Protein AF-A0A960M0Q0-F1 (afdb_monomer_lite)

Secondary structure (DSSP, 8-state):
--HHHHHHHHHHHHTT---HHHHHHHHHHHTT-HHHHHHHHHHHHHHHHHHS------HHHHHHHHHHHHHHHS--TT-S--------HHHHHHHHHHHHHHHHHHHHHHHHHHHHTTT-------PPPEEEEE-SSTTEEEEEEEETTTTEEEEEEEE--------------

Structure (mmCIF, N/CA/C/O backbone):
data_AF-A0A960M0Q0-F1
#
_entry.id   AF-A0A960M0Q0-F1
#
loop_
_atom_site.group_PDB
_atom_site.id
_atom_site.type_symbol
_atom_site.label_atom_id
_atom_site.label_alt_id
_atom_site.label_comp_id
_atom_site.label_asym_id
_atom_site.label_entity_id
_atom_site.label_seq_id
_atom_site.pdbx_PDB_ins_code
_atom_site.Cartn_x
_atom_site.Cartn_y
_atom_site.Cartn_z
_atom_site.occupancy
_atom_site.B_iso_or_equiv
_atom_site.auth_seq_id
_atom_site.auth_comp_id
_atom_site.auth_asym_id
_atom_site.auth_atom_id
_atom_site.pdbx_PDB_model_num
ATOM 1 N N . MET A 1 1 ? -29.676 10.675 14.468 1.00 59.72 1 MET A N 1
ATOM 2 C CA . MET A 1 1 ? -28.207 10.673 14.649 1.00 59.72 1 MET A CA 1
ATOM 3 C C . MET A 1 1 ? -27.583 10.410 13.285 1.00 59.72 1 MET A C 1
ATOM 5 O O . MET A 1 1 ? -28.145 9.612 12.551 1.00 59.72 1 MET A O 1
ATOM 9 N N . ASN A 1 2 ? -26.533 11.131 12.883 1.00 83.12 2 ASN A N 1
ATOM 10 C CA . ASN A 1 2 ? -25.909 10.936 11.565 1.00 83.12 2 ASN A CA 1
ATOM 11 C C . ASN A 1 2 ? -25.166 9.588 11.543 1.00 83.12 2 ASN A C 1
ATOM 13 O O . ASN A 1 2 ? -24.441 9.306 12.496 1.00 83.12 2 ASN A O 1
ATOM 17 N N . THR A 1 3 ? -25.318 8.793 10.479 1.00 82.50 3 THR A N 1
ATOM 18 C CA . THR A 1 3 ? -24.665 7.482 10.303 1.00 82.50 3 THR A CA 1
ATOM 19 C C . THR A 1 3 ? -23.162 7.555 10.572 1.00 82.50 3 THR A C 1
ATOM 21 O O . THR A 1 3 ? -22.649 6.786 11.371 1.00 82.50 3 THR A O 1
ATOM 24 N N . LYS A 1 4 ? -22.482 8.599 10.078 1.00 86.38 4 LYS A N 1
ATOM 25 C CA . LYS A 1 4 ? -21.036 8.791 10.299 1.00 86.38 4 LYS A CA 1
ATOM 26 C C . LYS A 1 4 ? -20.650 8.950 11.772 1.00 86.38 4 LYS A C 1
ATOM 28 O O . LYS A 1 4 ? -19.560 8.562 12.182 1.00 86.38 4 LYS A O 1
ATOM 33 N N . ALA A 1 5 ? -21.517 9.579 12.568 1.00 89.81 5 ALA A N 1
ATOM 34 C CA . ALA A 1 5 ? -21.274 9.744 13.998 1.00 89.81 5 ALA A CA 1
ATOM 35 C C . ALA A 1 5 ? -21.448 8.414 14.741 1.00 89.81 5 ALA A C 1
ATOM 37 O O . ALA A 1 5 ? -20.728 8.164 15.704 1.00 89.81 5 ALA A O 1
ATOM 38 N N . MET A 1 6 ? -22.371 7.566 14.276 1.00 90.25 6 MET A N 1
ATOM 39 C CA . MET A 1 6 ? -22.560 6.226 14.822 1.00 90.25 6 MET A CA 1
ATOM 40 C C . MET A 1 6 ? -21.403 5.301 14.444 1.00 90.25 6 MET A C 1
ATOM 42 O O . MET A 1 6 ? -20.869 4.645 15.329 1.00 90.25 6 MET A O 1
ATOM 46 N N . ASP A 1 7 ? -20.932 5.335 13.193 1.00 89.81 7 ASP A N 1
ATOM 47 C CA . ASP A 1 7 ? -19.778 4.541 12.739 1.00 89.81 7 ASP A CA 1
ATOM 48 C C . ASP A 1 7 ? -18.535 4.811 13.598 1.00 89.81 7 ASP A C 1
ATOM 50 O O . ASP A 1 7 ? -17.826 3.892 14.006 1.00 89.81 7 ASP A O 1
ATOM 54 N N . LYS A 1 8 ? -18.302 6.085 13.943 1.00 91.50 8 LYS A N 1
ATOM 55 C CA . LYS A 1 8 ? -17.197 6.482 14.825 1.00 91.50 8 LYS A CA 1
ATOM 56 C C . LYS A 1 8 ? -17.345 5.912 16.238 1.00 91.50 8 LYS A C 1
ATOM 58 O O . LYS A 1 8 ? -16.352 5.490 16.826 1.00 91.50 8 LYS A O 1
ATOM 63 N N . LEU A 1 9 ? -18.559 5.910 16.789 1.00 92.69 9 LEU A N 1
ATOM 64 C CA . LEU A 1 9 ? -18.815 5.295 18.093 1.00 92.69 9 LEU A CA 1
ATOM 65 C C . LEU A 1 9 ? -18.657 3.775 18.025 1.00 92.69 9 LEU A C 1
ATOM 67 O O . LEU A 1 9 ? -18.075 3.199 18.935 1.00 92.69 9 LEU A O 1
ATOM 71 N N . LEU A 1 10 ? -19.106 3.139 16.943 1.00 92.19 10 LEU A N 1
ATOM 72 C CA . LEU A 1 10 ? -18.949 1.703 16.731 1.00 92.19 10 LEU A CA 1
ATOM 73 C C . LEU A 1 10 ? -17.468 1.300 16.682 1.00 92.19 10 LEU A C 1
ATOM 75 O O . LEU A 1 10 ? -17.069 0.355 17.358 1.00 92.19 10 LEU A O 1
ATOM 79 N N . SER A 1 11 ? -16.647 2.058 15.945 1.00 91.50 11 SER A N 1
ATOM 80 C CA . SER A 1 11 ? -15.191 1.868 15.901 1.00 91.50 11 SER A CA 1
ATOM 81 C C . SER A 1 11 ? -14.577 2.010 17.293 1.00 91.50 11 SER A C 1
ATOM 83 O O . SER A 1 11 ? -13.940 1.083 17.779 1.00 91.50 11 SER A O 1
ATOM 85 N N . GLY A 1 12 ? -14.861 3.114 17.996 1.00 92.25 12 GLY A N 1
ATOM 86 C CA . GLY A 1 12 ? -14.348 3.317 19.355 1.00 92.25 12 GLY A CA 1
ATOM 87 C C . GLY A 1 12 ? -14.829 2.254 20.352 1.00 92.25 12 GLY A C 1
ATOM 88 O O . GLY A 1 12 ? -14.154 1.987 21.347 1.00 92.25 12 GLY A O 1
ATOM 89 N N . ALA A 1 13 ? -15.991 1.634 20.114 1.00 92.81 13 ALA A N 1
ATOM 90 C CA . ALA A 1 13 ? -16.483 0.525 20.928 1.00 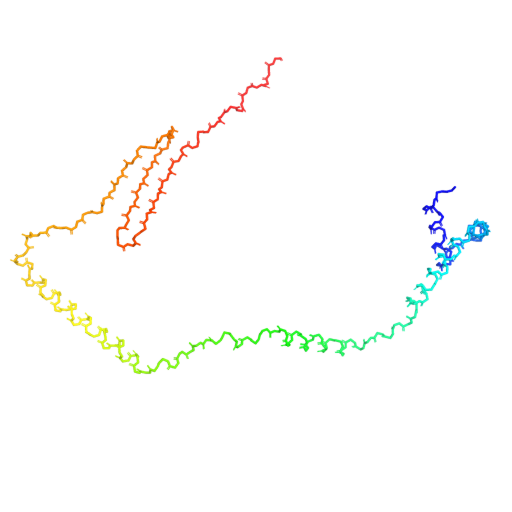92.81 13 ALA A CA 1
ATOM 91 C C . ALA A 1 13 ? -15.629 -0.735 20.730 1.00 92.81 13 ALA A C 1
ATOM 93 O O . ALA A 1 13 ? -15.289 -1.386 21.717 1.00 92.81 13 ALA A O 1
ATOM 94 N N . LEU A 1 14 ? -15.266 -1.047 19.480 1.00 91.69 14 LEU A N 1
ATOM 95 C CA . LEU A 1 14 ? -14.405 -2.180 19.114 1.00 91.69 14 LEU A CA 1
ATOM 96 C C . LEU A 1 14 ? -12.961 -2.008 19.604 1.00 91.69 14 LEU A C 1
ATOM 98 O O . LEU A 1 14 ? -12.319 -2.989 19.987 1.00 91.69 14 LEU A O 1
ATOM 102 N N . ASP A 1 15 ? -12.481 -0.767 19.641 1.00 90.81 15 ASP A N 1
ATOM 103 C CA . ASP A 1 15 ? -11.157 -0.420 20.167 1.00 90.81 15 ASP A CA 1
ATOM 104 C C . ASP A 1 15 ? -11.130 -0.358 21.707 1.00 90.81 15 ASP A C 1
ATOM 106 O O . ASP A 1 15 ? -10.067 -0.301 22.321 1.00 90.81 15 ASP A O 1
ATOM 110 N N . GLY A 1 16 ? -12.298 -0.408 22.360 1.00 92.81 16 GLY A N 1
ATOM 111 C CA . GLY A 1 16 ? -12.422 -0.340 23.818 1.00 92.81 16 GLY A CA 1
ATOM 112 C C . GLY A 1 16 ? -12.270 1.070 24.404 1.00 92.81 16 GLY A C 1
ATOM 113 O O . GLY A 1 16 ? -12.249 1.218 25.625 1.00 92.81 16 GLY A O 1
ATOM 114 N N . GLU A 1 17 ? -12.224 2.104 23.562 1.00 95.12 17 GLU A N 1
ATOM 115 C CA . GLU A 1 17 ? -11.988 3.504 23.944 1.00 95.12 17 GLU A CA 1
ATOM 116 C C . GLU A 1 17 ? -13.239 4.215 24.488 1.00 95.12 17 GLU A C 1
ATOM 118 O O . GLU A 1 17 ? -13.150 5.301 25.069 1.00 95.12 17 GLU A O 1
ATOM 123 N N . LEU A 1 18 ? -14.429 3.629 24.316 1.00 94.06 18 LEU A N 1
ATOM 124 C CA . LEU A 1 18 ? -15.663 4.246 24.801 1.00 94.06 18 LEU A CA 1
ATOM 125 C C . LEU A 1 18 ? -15.794 4.203 26.325 1.00 94.06 18 LEU A C 1
ATOM 127 O O . LEU A 1 18 ? -15.686 3.153 26.964 1.00 94.06 18 LEU A O 1
ATOM 131 N N . THR A 1 19 ? -16.181 5.347 26.890 1.00 94.44 19 THR A N 1
ATOM 132 C CA . THR A 1 19 ? -16.668 5.449 28.269 1.00 94.44 19 THR A CA 1
ATOM 133 C C . THR A 1 19 ? -18.049 4.776 28.421 1.00 94.44 19 THR A C 1
ATOM 135 O O . THR A 1 19 ? -18.740 4.539 27.423 1.00 94.44 19 THR A O 1
ATOM 138 N N . PRO A 1 20 ? -18.501 4.461 29.654 1.00 93.94 20 PRO A N 1
ATOM 139 C CA . PRO A 1 20 ? -19.733 3.690 29.869 1.00 93.94 20 PRO A CA 1
ATOM 140 C C . PRO A 1 20 ? -21.007 4.308 29.266 1.00 93.94 20 PRO A C 1
ATOM 142 O O . PRO A 1 20 ? -21.874 3.582 28.791 1.00 93.94 20 PRO A O 1
ATOM 145 N N . GLY A 1 21 ? -21.119 5.642 29.245 1.00 95.31 21 GLY A N 1
ATOM 146 C CA . GLY A 1 21 ? -22.294 6.342 28.706 1.00 95.31 21 GLY A CA 1
ATOM 147 C C . GLY A 1 21 ? -22.480 6.145 27.193 1.00 95.31 21 GLY A C 1
ATOM 148 O O . GLY A 1 21 ? -23.518 5.637 26.773 1.00 95.31 21 GLY A O 1
ATOM 149 N N . PRO A 1 22 ? -21.485 6.502 26.360 1.00 93.44 22 PRO A N 1
ATOM 150 C CA . PRO A 1 22 ? -21.492 6.222 24.926 1.00 93.44 22 PRO A CA 1
ATOM 151 C C . PRO A 1 22 ? -21.643 4.737 24.586 1.00 93.44 22 PRO A C 1
ATOM 153 O O . PRO A 1 22 ? -22.340 4.412 23.630 1.00 93.44 22 PRO A O 1
ATOM 156 N N . ARG A 1 23 ? -21.050 3.829 25.375 1.00 94.31 23 ARG A N 1
ATOM 157 C CA . ARG A 1 23 ? -21.205 2.381 25.162 1.00 94.31 23 ARG A CA 1
ATOM 158 C C . ARG A 1 23 ? -22.669 1.940 25.262 1.00 94.31 23 ARG A C 1
ATOM 160 O O . ARG A 1 23 ? -23.154 1.273 24.355 1.00 94.31 23 ARG A O 1
ATOM 167 N N . ALA A 1 24 ? -23.393 2.398 26.285 1.00 95.12 24 ALA A N 1
ATOM 168 C CA . ALA A 1 24 ? -24.821 2.106 26.426 1.00 95.12 24 ALA A CA 1
ATOM 169 C C . ALA A 1 24 ? -25.658 2.650 25.249 1.00 95.12 24 ALA A C 1
ATOM 171 O O . ALA A 1 24 ? -26.623 2.015 24.829 1.00 95.12 24 ALA A O 1
ATOM 172 N N . GLN A 1 25 ? -25.277 3.801 24.677 1.00 93.19 25 GLN A N 1
ATOM 173 C CA . GLN A 1 25 ? -25.941 4.343 23.483 1.00 93.19 25 GLN A CA 1
ATOM 174 C C . GLN A 1 25 ? -25.722 3.457 22.251 1.00 93.19 25 GLN A C 1
ATOM 176 O O . GLN A 1 25 ? -26.664 3.245 21.488 1.00 93.19 25 GLN A O 1
ATOM 181 N N . VAL A 1 26 ? -24.509 2.924 22.064 1.00 94.31 26 VAL A N 1
ATOM 182 C CA . VAL A 1 26 ? -24.209 1.985 20.971 1.00 94.31 26 VAL A CA 1
ATOM 183 C C . VAL A 1 26 ? -24.993 0.685 21.147 1.00 94.31 26 VAL A C 1
ATOM 185 O O . VAL A 1 26 ? -25.640 0.243 20.204 1.00 94.31 26 VAL A O 1
ATOM 188 N N . GLU A 1 27 ? -25.016 0.110 22.351 1.00 94.31 27 GLU A N 1
ATOM 189 C CA . GLU A 1 27 ? -25.771 -1.118 22.649 1.00 94.31 27 GLU A CA 1
ATOM 190 C C . GLU A 1 27 ? -27.277 -0.945 22.400 1.00 94.31 27 GLU A C 1
ATOM 192 O O . GLU A 1 27 ? -27.909 -1.778 21.748 1.00 94.31 27 GLU A O 1
ATOM 197 N N . GLN A 1 28 ? -27.853 0.174 22.851 1.00 95.00 28 GLN A N 1
ATOM 198 C CA . GLN A 1 28 ? -29.262 0.482 22.608 1.00 95.00 28 GLN A CA 1
ATOM 199 C C . GLN A 1 28 ? -29.558 0.691 21.117 1.00 95.00 28 GLN A C 1
ATOM 201 O O . GLN A 1 28 ? -30.633 0.324 20.633 1.00 95.00 28 GLN A O 1
ATOM 206 N N . TRP A 1 29 ? -28.630 1.293 20.375 1.00 94.12 29 TRP A N 1
ATOM 207 C CA . TRP A 1 29 ? -28.788 1.477 18.939 1.00 94.12 29 TRP A CA 1
ATOM 208 C C . TRP A 1 29 ? -28.716 0.142 18.185 1.00 94.12 29 TRP A C 1
ATOM 210 O O . TRP A 1 29 ? -29.604 -0.129 17.374 1.00 94.12 29 TRP A O 1
ATOM 220 N N . LEU A 1 30 ? -27.748 -0.719 18.517 1.00 94.62 30 LEU A N 1
ATOM 221 C CA . LEU A 1 30 ? -27.586 -2.061 17.944 1.00 94.62 30 LEU A CA 1
ATOM 222 C C . LEU A 1 30 ? -28.812 -2.952 18.174 1.00 94.62 30 LEU A C 1
ATOM 224 O O . LEU A 1 30 ? -29.215 -3.679 17.271 1.00 94.62 30 LEU A O 1
ATOM 228 N N . ALA A 1 31 ? -29.470 -2.836 19.333 1.00 95.88 31 ALA A N 1
ATOM 229 C CA . ALA A 1 31 ? -30.709 -3.566 19.617 1.00 95.88 31 ALA A CA 1
ATOM 230 C C . ALA A 1 31 ? -31.840 -3.275 18.609 1.00 95.88 31 ALA A C 1
ATOM 232 O O . ALA A 1 31 ? -32.739 -4.095 18.437 1.00 95.88 31 ALA A O 1
ATOM 233 N N . ASN A 1 32 ? -31.794 -2.120 17.936 1.00 95.31 32 ASN A N 1
ATOM 234 C CA . ASN A 1 32 ? -32.783 -1.703 16.943 1.00 95.31 32 ASN A CA 1
ATOM 235 C C . ASN A 1 32 ? -32.285 -1.828 15.486 1.00 95.31 32 ASN A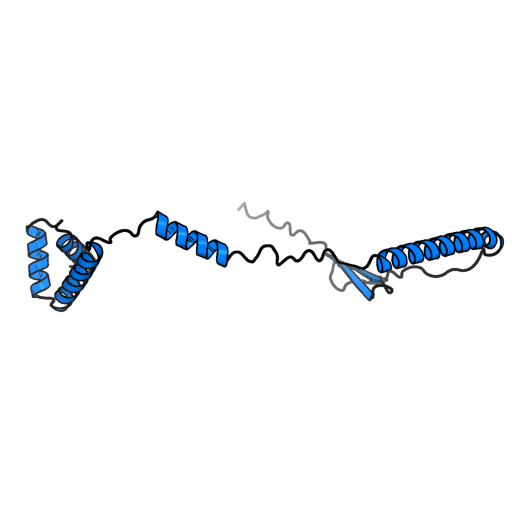 C 1
ATOM 237 O O . ASN A 1 32 ? -33.064 -1.566 14.572 1.00 95.31 32 ASN A O 1
ATOM 241 N N . HIS A 1 33 ? -31.018 -2.205 15.264 1.00 93.94 33 HIS A N 1
ATOM 242 C CA . HIS A 1 33 ? -30.363 -2.238 13.945 1.00 93.94 33 HIS A CA 1
ATOM 243 C C . HIS A 1 33 ? -29.584 -3.558 13.762 1.00 93.94 33 HIS A C 1
ATOM 245 O O . HIS A 1 33 ? -28.367 -3.601 13.956 1.00 93.94 33 HIS A O 1
ATOM 251 N N . PRO A 1 34 ? -30.271 -4.669 13.429 1.00 92.38 34 PRO A N 1
ATOM 252 C CA . PRO A 1 34 ? -29.645 -5.993 13.326 1.00 92.38 34 PRO A CA 1
ATOM 253 C C . PRO A 1 34 ? -28.632 -6.104 12.175 1.00 92.38 34 PRO A C 1
ATOM 255 O O . PRO A 1 34 ? -27.696 -6.898 12.240 1.00 92.38 34 PRO A O 1
ATOM 258 N N . ASP A 1 35 ? -28.788 -5.294 11.131 1.00 90.56 35 ASP A N 1
ATOM 259 C CA . ASP A 1 35 ? -27.821 -5.131 10.044 1.00 90.56 35 ASP A CA 1
ATOM 260 C C . ASP A 1 35 ? -26.476 -4.589 10.548 1.00 90.56 35 ASP A C 1
ATOM 262 O O . ASP A 1 35 ? -25.412 -5.067 10.147 1.00 90.56 35 ASP A O 1
ATOM 266 N N . ALA A 1 36 ? -26.516 -3.652 11.493 1.00 90.62 36 ALA A N 1
ATOM 267 C CA . ALA A 1 36 ? -25.318 -3.094 12.098 1.00 90.62 36 ALA A CA 1
ATOM 268 C C . ALA A 1 36 ? -24.610 -4.068 13.053 1.00 90.62 36 ALA A C 1
ATOM 270 O O . ALA A 1 36 ? -23.386 -4.021 13.174 1.00 90.62 36 ALA A O 1
ATOM 271 N N . VAL A 1 37 ? -25.345 -4.994 13.680 1.00 93.44 37 VAL A N 1
ATOM 272 C CA . VAL A 1 37 ? -24.748 -6.088 14.471 1.00 93.44 37 VAL A CA 1
ATOM 273 C C . VAL A 1 37 ? -23.885 -6.977 13.575 1.00 93.44 37 VAL A C 1
ATOM 275 O O . VAL A 1 37 ? -22.727 -7.244 13.894 1.00 93.44 37 VAL A O 1
ATOM 278 N N . ALA A 1 38 ? -24.400 -7.367 12.405 1.00 92.06 38 ALA A N 1
ATOM 279 C CA . ALA A 1 38 ? -23.635 -8.167 11.449 1.00 92.06 38 ALA A CA 1
ATOM 280 C C . ALA A 1 38 ? -22.370 -7.433 10.964 1.00 92.06 38 ALA A C 1
ATOM 282 O O . ALA A 1 38 ? -21.312 -8.047 10.808 1.00 92.06 38 ALA A O 1
ATOM 283 N N . GLN A 1 39 ? -22.456 -6.116 10.760 1.00 90.19 39 GLN A N 1
ATOM 284 C CA . GLN A 1 39 ? -21.301 -5.288 10.413 1.00 90.19 39 GLN A CA 1
ATOM 285 C C . GLN A 1 39 ? -20.268 -5.233 11.549 1.00 90.19 39 GLN A C 1
ATOM 287 O O . GLN A 1 39 ? -19.073 -5.403 11.297 1.00 90.19 39 GLN A O 1
ATOM 292 N N . GLN A 1 40 ? -20.712 -5.068 12.798 1.00 92.81 40 GLN A N 1
ATOM 293 C CA . GLN A 1 40 ? -19.838 -5.087 13.971 1.00 92.81 40 GLN A CA 1
ATOM 294 C C . GLN A 1 40 ? -19.082 -6.417 14.089 1.00 92.81 40 GLN A C 1
ATOM 296 O O . GLN A 1 40 ? -17.874 -6.419 14.319 1.00 92.81 40 GLN A O 1
ATOM 301 N N . GLU A 1 41 ? -19.760 -7.548 13.886 1.00 93.50 41 GLU A N 1
ATOM 302 C CA . GLU A 1 41 ? -19.138 -8.878 13.905 1.00 93.50 41 GLU A CA 1
ATOM 303 C C . GLU A 1 41 ? -18.118 -9.077 12.776 1.00 93.50 41 GLU A C 1
ATOM 305 O O . GLU A 1 41 ? -17.123 -9.787 12.944 1.00 93.50 41 GLU A O 1
ATOM 310 N N . GLN A 1 42 ? -18.354 -8.491 11.599 1.00 94.19 42 GLN A N 1
ATOM 311 C CA . GLN A 1 42 ? -17.379 -8.512 10.505 1.00 94.19 42 GLN A CA 1
ATOM 312 C C . GLN A 1 42 ? -16.133 -7.702 10.865 1.00 94.19 42 GLN A C 1
ATOM 314 O O . GLN A 1 42 ? -15.018 -8.180 10.666 1.00 94.19 42 GLN A O 1
ATOM 319 N N . TRP A 1 43 ? -16.305 -6.507 11.428 1.00 93.00 43 TRP A N 1
ATOM 320 C CA . TRP A 1 43 ? -15.182 -5.668 11.850 1.00 93.00 43 TRP A CA 1
ATOM 321 C C . TRP A 1 43 ? -14.402 -6.280 13.008 1.00 93.00 43 TRP A C 1
ATOM 323 O O . TRP A 1 43 ? -13.175 -6.258 12.977 1.00 93.00 43 TRP A O 1
ATOM 333 N N . ALA A 1 44 ? -15.088 -6.894 13.974 1.00 92.88 44 ALA A N 1
ATOM 334 C CA . ALA A 1 44 ? -14.447 -7.648 15.045 1.00 92.88 44 ALA A CA 1
ATOM 335 C C . ALA A 1 44 ? -13.575 -8.780 14.479 1.00 92.88 44 ALA A C 1
ATOM 337 O O . ALA A 1 44 ? -12.400 -8.865 14.819 1.00 92.88 44 ALA A O 1
ATOM 338 N N . ARG A 1 45 ? -14.097 -9.566 13.522 1.00 94.31 45 ARG A N 1
ATOM 339 C CA . ARG A 1 45 ? -13.323 -10.619 12.839 1.00 94.31 45 ARG A CA 1
ATOM 340 C C . ARG A 1 45 ? -12.096 -10.084 12.108 1.00 94.31 45 ARG A C 1
ATOM 342 O O . ARG A 1 45 ? -11.036 -10.695 12.183 1.00 94.31 45 ARG A O 1
ATOM 349 N N . VAL A 1 46 ? -12.218 -8.961 11.400 1.00 92.94 46 VAL A N 1
ATOM 350 C CA . VAL A 1 46 ? -11.064 -8.322 10.746 1.00 92.94 46 VAL A CA 1
ATOM 351 C C . VAL A 1 46 ? -10.047 -7.854 11.786 1.00 92.94 46 VAL A C 1
ATOM 353 O O . VAL A 1 46 ? -8.853 -8.070 11.604 1.00 92.94 46 VAL A O 1
ATOM 356 N N . GLY A 1 47 ? -10.505 -7.261 12.889 1.00 89.62 47 GLY A N 1
ATOM 357 C CA . GLY A 1 47 ? -9.644 -6.861 14.000 1.00 89.62 47 GLY A CA 1
ATOM 358 C C . GLY A 1 47 ? -8.887 -8.042 14.605 1.00 89.62 47 GLY A C 1
ATOM 359 O O . GLY A 1 47 ? -7.688 -7.932 14.845 1.00 89.62 47 GLY A O 1
ATOM 360 N N . ASP A 1 48 ? -9.551 -9.181 14.783 1.00 90.12 48 ASP A N 1
ATOM 361 C CA . ASP A 1 48 ? -8.921 -10.403 15.286 1.00 90.12 48 ASP A CA 1
ATOM 362 C C . ASP A 1 48 ? -7.874 -10.944 14.304 1.00 90.12 48 ASP A C 1
ATOM 364 O O . ASP A 1 48 ? -6.759 -11.244 14.720 1.00 90.12 48 ASP A O 1
ATOM 368 N N . LEU A 1 49 ? -8.170 -10.957 12.999 1.00 89.69 49 LEU A N 1
ATOM 369 C CA . LEU A 1 49 ? -7.200 -11.338 11.961 1.00 89.69 49 LEU A CA 1
ATOM 370 C C . LEU A 1 49 ? -5.973 -10.415 11.919 1.00 89.69 49 LEU A C 1
ATOM 372 O O . LEU A 1 49 ? -4.880 -10.866 11.594 1.00 89.69 49 LEU A O 1
ATOM 376 N N . LEU A 1 50 ? -6.143 -9.125 12.220 1.00 87.25 50 LEU A N 1
ATOM 377 C CA . LEU A 1 50 ? -5.039 -8.160 12.270 1.00 87.25 50 LEU A CA 1
ATOM 378 C C . LEU A 1 50 ? -4.231 -8.245 13.571 1.00 87.25 50 LEU A C 1
ATOM 380 O O . LEU A 1 50 ? -3.060 -7.868 13.585 1.00 87.25 50 LEU A O 1
ATOM 384 N N . ARG A 1 51 ? -4.854 -8.697 14.665 1.00 85.75 51 ARG A N 1
ATOM 385 C CA . ARG A 1 51 ? -4.196 -8.931 15.961 1.00 85.75 51 ARG A CA 1
ATOM 386 C C . ARG A 1 51 ? -3.540 -10.302 16.046 1.00 85.75 51 ARG A C 1
ATOM 388 O O . ARG A 1 51 ? -2.681 -10.482 16.909 1.00 85.75 51 ARG A O 1
ATOM 395 N N . GLU A 1 52 ? -3.942 -11.246 15.192 1.00 87.50 52 GLU A N 1
ATOM 396 C CA . GLU A 1 52 ? -3.249 -12.516 15.001 1.00 87.50 52 GLU A CA 1
ATOM 397 C C . GLU A 1 52 ? -1.755 -12.200 14.845 1.00 87.50 52 GLU A C 1
ATOM 399 O O . GLU A 1 52 ? -1.389 -11.411 13.966 1.00 87.50 52 GLU A O 1
ATOM 404 N N . PRO A 1 53 ? -0.885 -12.731 15.721 1.00 78.94 53 PRO A N 1
ATOM 405 C CA . PRO A 1 53 ? 0.533 -12.454 15.640 1.00 78.94 53 PRO A CA 1
ATOM 406 C C . PRO A 1 53 ? 1.037 -13.014 14.315 1.00 78.94 53 PRO A C 1
ATOM 408 O O . PRO A 1 53 ? 1.287 -14.211 14.170 1.00 78.94 53 PRO A O 1
ATOM 411 N N . LEU A 1 54 ? 1.179 -12.127 13.332 1.00 77.50 54 LEU A N 1
ATOM 412 C CA . LEU A 1 54 ? 1.920 -12.413 12.123 1.00 77.50 54 LEU A CA 1
ATOM 413 C C . LEU A 1 54 ? 3.326 -12.744 12.600 1.00 77.50 54 LEU A C 1
ATOM 415 O O . LEU A 1 54 ? 4.033 -11.855 13.067 1.00 77.50 54 LEU A O 1
ATOM 419 N N . ASN A 1 55 ? 3.713 -14.020 12.547 1.00 80.06 55 ASN A N 1
ATOM 420 C CA . ASN A 1 55 ? 5.112 -14.388 12.694 1.00 80.06 55 ASN A CA 1
ATOM 421 C C . ASN A 1 55 ? 5.832 -13.692 11.545 1.00 80.06 55 ASN A C 1
ATOM 423 O O . ASN A 1 55 ? 5.625 -14.103 10.396 1.00 80.06 55 ASN A O 1
ATOM 427 N N . PRO A 1 56 ? 6.601 -12.618 11.813 1.00 78.31 56 PRO A N 1
ATOM 428 C CA . PRO A 1 56 ? 7.279 -11.942 10.736 1.00 78.31 56 PRO A CA 1
ATOM 429 C C . PRO A 1 56 ? 8.217 -12.978 10.109 1.00 78.31 56 PRO A C 1
ATOM 431 O O . PRO A 1 56 ? 8.953 -13.654 10.840 1.00 78.31 56 PRO A O 1
ATOM 434 N N . PRO A 1 57 ? 8.155 -13.179 8.785 1.00 80.81 57 PRO A N 1
ATOM 435 C CA . PRO A 1 57 ? 9.112 -14.038 8.113 1.00 80.81 57 PRO A CA 1
ATOM 436 C C . PRO A 1 57 ? 10.522 -13.521 8.410 1.00 80.81 57 PRO A C 1
ATOM 438 O O . PRO A 1 57 ? 10.724 -12.322 8.613 1.00 80.81 57 PRO A O 1
ATOM 441 N N . ASP A 1 58 ? 11.493 -14.433 8.486 1.00 90.12 58 ASP A N 1
ATOM 442 C CA . ASP A 1 58 ? 12.883 -14.054 8.731 1.00 90.12 58 ASP A CA 1
ATOM 443 C C . ASP A 1 58 ? 13.309 -13.025 7.666 1.00 90.12 58 ASP A C 1
ATOM 445 O O . ASP A 1 58 ? 13.329 -13.361 6.473 1.00 90.12 58 ASP A O 1
ATOM 449 N N . PRO A 1 59 ? 13.629 -11.777 8.064 1.00 90.00 59 PRO A N 1
ATOM 450 C CA . PRO A 1 59 ? 13.914 -10.706 7.119 1.00 90.00 59 PRO A CA 1
ATOM 451 C C . PRO A 1 59 ? 15.106 -11.044 6.221 1.00 90.00 59 PRO A C 1
ATOM 453 O O . PRO A 1 59 ? 15.151 -10.601 5.072 1.00 90.00 59 PRO A O 1
ATOM 456 N N . GLU A 1 60 ? 16.050 -11.862 6.696 1.00 92.50 60 GLU A N 1
ATOM 457 C CA . GLU A 1 60 ? 17.188 -12.297 5.889 1.00 92.50 60 GLU A CA 1
ATOM 458 C C . GLU A 1 60 ? 16.755 -13.295 4.802 1.00 92.50 60 GLU A C 1
ATOM 460 O O . GLU A 1 60 ? 17.215 -13.204 3.661 1.00 92.50 60 GLU A O 1
ATOM 465 N N . LEU A 1 61 ? 15.819 -14.206 5.100 1.00 92.00 61 LEU A N 1
ATOM 466 C CA . LEU A 1 61 ? 15.271 -15.134 4.103 1.00 92.00 61 LEU A CA 1
ATOM 467 C C . LEU A 1 61 ? 14.464 -14.398 3.028 1.00 92.00 61 LEU A C 1
ATOM 469 O O . LEU A 1 61 ? 14.636 -14.679 1.836 1.00 92.00 61 LEU A O 1
ATOM 473 N N . GLU A 1 62 ? 13.627 -13.436 3.424 1.00 93.31 62 GLU A N 1
ATOM 474 C CA . GLU A 1 62 ? 12.871 -12.616 2.470 1.00 93.31 62 GLU A CA 1
ATOM 475 C C . GLU A 1 62 ? 13.796 -11.780 1.589 1.00 93.31 62 GLU A C 1
ATOM 477 O O . GLU A 1 62 ? 13.652 -11.747 0.362 1.00 93.31 62 GLU A O 1
ATOM 482 N N . TRP A 1 63 ? 14.808 -11.157 2.191 1.00 92.94 63 TRP A N 1
ATOM 483 C CA . TRP A 1 63 ? 15.774 -10.357 1.455 1.00 92.94 63 TRP A CA 1
ATOM 484 C C . TRP A 1 63 ? 16.585 -11.192 0.462 1.00 92.94 63 TRP A C 1
ATOM 486 O O . TRP A 1 63 ? 16.833 -10.765 -0.672 1.00 92.94 63 TRP A O 1
ATOM 496 N N . GLN A 1 64 ? 16.951 -12.419 0.831 1.00 95.00 64 GLN A N 1
ATOM 497 C CA . GLN A 1 64 ? 17.581 -13.354 -0.096 1.00 95.00 64 GLN A CA 1
ATOM 498 C C . GLN A 1 64 ? 16.656 -13.749 -1.247 1.00 95.00 64 GLN A C 1
ATOM 500 O O . GLN A 1 64 ? 17.130 -13.845 -2.383 1.00 95.00 64 GLN A O 1
ATOM 505 N N . ALA A 1 65 ? 15.363 -13.960 -0.993 1.00 94.06 65 ALA A N 1
ATOM 506 C CA . ALA A 1 65 ? 14.389 -14.242 -2.044 1.00 94.06 65 ALA A CA 1
ATOM 507 C C . ALA A 1 65 ? 14.273 -13.062 -3.021 1.00 94.06 65 ALA A C 1
ATOM 509 O O . ALA A 1 65 ? 14.385 -13.259 -4.232 1.00 94.06 65 ALA A O 1
ATOM 510 N N . ILE A 1 66 ? 14.178 -11.832 -2.506 1.00 92.44 66 ILE A N 1
ATOM 511 C CA . ILE A 1 66 ? 14.167 -10.606 -3.316 1.00 92.44 66 ILE A CA 1
ATOM 512 C C . ILE A 1 66 ? 15.447 -10.499 -4.154 1.00 92.44 66 ILE A C 1
ATOM 514 O O . ILE A 1 66 ? 15.372 -10.291 -5.364 1.00 92.44 66 ILE A O 1
ATOM 518 N N . ARG A 1 67 ? 16.629 -10.719 -3.563 1.00 94.56 67 ARG A N 1
ATOM 519 C CA . ARG A 1 67 ? 17.909 -10.704 -4.299 1.00 94.56 67 ARG A CA 1
ATOM 520 C C . ARG A 1 67 ? 17.969 -11.746 -5.410 1.00 94.56 67 ARG A C 1
ATOM 522 O O . ARG A 1 67 ? 18.511 -11.456 -6.476 1.00 94.56 67 ARG A O 1
ATOM 529 N N . ARG A 1 68 ? 17.447 -12.953 -5.177 1.00 93.00 68 ARG A N 1
ATOM 530 C CA . ARG A 1 68 ? 17.382 -14.003 -6.207 1.00 93.00 68 ARG A CA 1
ATOM 531 C C . ARG A 1 68 ? 16.468 -13.581 -7.350 1.00 93.00 68 ARG A C 1
ATOM 533 O O . ARG A 1 68 ? 16.877 -13.713 -8.497 1.00 93.00 68 ARG A O 1
ATOM 540 N N . THR A 1 69 ? 15.301 -13.026 -7.036 1.00 93.44 69 THR A N 1
ATOM 541 C CA . THR A 1 69 ? 14.346 -12.520 -8.030 1.00 93.44 69 THR A CA 1
ATOM 542 C C . THR A 1 69 ? 14.921 -11.356 -8.833 1.00 93.44 69 THR A C 1
ATOM 544 O O . THR A 1 69 ? 14.824 -11.347 -10.052 1.00 93.44 69 THR A O 1
ATOM 547 N N . ILE A 1 70 ? 15.595 -10.403 -8.186 1.00 90.56 70 ILE A N 1
ATOM 548 C CA . ILE A 1 70 ? 16.273 -9.303 -8.887 1.00 90.56 70 ILE A CA 1
ATOM 549 C C . ILE A 1 70 ? 17.381 -9.851 -9.790 1.00 90.56 70 ILE A C 1
ATOM 551 O O . ILE A 1 70 ? 17.518 -9.411 -10.924 1.00 90.56 70 ILE A O 1
ATOM 555 N N . ARG A 1 71 ? 18.158 -10.838 -9.327 1.00 88.25 71 ARG A N 1
ATOM 556 C CA . ARG A 1 71 ? 19.217 -11.457 -10.136 1.00 88.25 71 ARG A CA 1
ATOM 557 C C . ARG A 1 71 ? 18.669 -12.258 -11.319 1.00 88.25 71 ARG A C 1
ATOM 559 O O . ARG A 1 71 ? 19.329 -12.297 -12.348 1.00 88.25 71 ARG A O 1
ATOM 566 N N . SER A 1 72 ? 17.509 -12.899 -11.181 1.00 87.38 72 SER A N 1
ATOM 567 C CA . SER A 1 72 ? 16.873 -13.637 -12.279 1.00 87.38 72 SER A CA 1
ATOM 568 C C . SER A 1 72 ? 16.122 -12.733 -13.258 1.00 87.38 72 SER A C 1
ATOM 570 O O . SER A 1 72 ? 15.952 -13.115 -14.412 1.00 87.38 72 SER A O 1
ATOM 572 N N . GLN A 1 73 ? 15.680 -11.554 -12.811 1.00 83.12 73 GLN A N 1
ATOM 573 C CA . GLN A 1 73 ? 15.056 -10.529 -13.652 1.00 83.12 73 GLN A CA 1
ATOM 574 C C . GLN A 1 73 ? 16.054 -9.554 -14.265 1.00 83.12 73 GLN A C 1
ATOM 576 O O . GLN A 1 73 ? 15.708 -8.887 -15.238 1.00 83.12 73 GLN A O 1
ATOM 581 N N . ALA A 1 74 ? 17.267 -9.451 -13.714 1.00 75.81 74 ALA A N 1
ATOM 582 C CA . ALA A 1 74 ? 18.343 -8.747 -14.378 1.00 75.81 74 ALA A CA 1
ATOM 583 C C . ALA A 1 74 ? 18.485 -9.395 -15.762 1.00 75.81 74 ALA A C 1
ATOM 585 O O . ALA A 1 74 ? 18.813 -10.587 -15.827 1.00 75.81 74 ALA A O 1
ATOM 586 N N . PRO A 1 75 ? 18.193 -8.670 -16.864 1.00 61.31 75 PRO A N 1
ATOM 587 C CA . PRO A 1 75 ? 18.527 -9.181 -18.179 1.00 61.31 75 PRO A CA 1
ATOM 588 C C . PRO A 1 75 ? 20.004 -9.525 -18.096 1.00 61.31 75 PRO A C 1
ATOM 590 O O . PRO A 1 75 ? 20.771 -8.725 -17.553 1.00 61.31 75 PRO A O 1
ATOM 593 N N . ALA A 1 76 ? 20.378 -10.732 -18.525 1.00 61.47 76 ALA A N 1
ATOM 594 C CA . ALA A 1 76 ? 21.777 -11.096 -18.627 1.00 61.47 76 ALA A CA 1
ATOM 595 C C . ALA A 1 76 ? 22.479 -9.903 -19.277 1.00 61.47 76 ALA A C 1
ATOM 597 O O . ALA A 1 76 ? 22.236 -9.596 -20.445 1.00 61.47 76 ALA A O 1
ATOM 598 N N . ALA A 1 77 ? 23.301 -9.191 -18.505 1.00 55.47 77 ALA A N 1
ATOM 599 C CA . ALA A 1 77 ? 24.058 -8.046 -18.995 1.00 55.47 77 ALA A CA 1
ATOM 600 C C . ALA A 1 77 ? 25.121 -8.484 -20.029 1.00 55.47 77 ALA A C 1
ATOM 602 O O . ALA A 1 77 ? 25.933 -7.676 -20.449 1.00 55.47 77 ALA A O 1
ATOM 603 N N . ASP A 1 78 ? 25.037 -9.744 -20.472 1.00 49.50 78 ASP A N 1
ATOM 604 C CA . ASP A 1 78 ? 25.774 -10.424 -21.527 1.00 49.50 78 ASP A CA 1
ATOM 605 C C . ASP A 1 78 ? 24.881 -10.800 -22.733 1.00 49.50 78 ASP A C 1
ATOM 607 O O . ASP A 1 78 ? 25.177 -11.740 -23.467 1.00 49.50 78 ASP A O 1
ATOM 611 N N . ALA A 1 79 ? 23.773 -10.084 -22.966 1.00 49.75 79 ALA A N 1
ATOM 612 C CA . ALA A 1 79 ? 23.061 -10.111 -24.252 1.00 49.75 79 ALA A CA 1
ATOM 613 C C . ALA A 1 79 ? 23.132 -8.780 -25.021 1.00 49.75 79 ALA A C 1
ATOM 615 O O . ALA A 1 79 ? 22.530 -8.652 -26.083 1.00 49.75 79 ALA A O 1
ATOM 616 N N . VAL A 1 80 ? 23.957 -7.829 -24.570 1.00 50.53 80 VAL A N 1
ATOM 617 C CA . VAL A 1 80 ? 24.811 -7.147 -25.545 1.00 50.53 80 VAL A CA 1
ATOM 618 C C . VAL A 1 80 ? 25.996 -8.078 -25.711 1.00 50.53 80 VAL A C 1
ATOM 620 O O . VAL A 1 80 ? 27.036 -7.930 -25.074 1.00 50.53 80 VAL A O 1
ATOM 623 N N . VAL A 1 81 ? 25.811 -9.081 -26.566 1.00 50.81 81 VAL A N 1
ATOM 624 C CA . VAL A 1 81 ? 26.928 -9.588 -27.344 1.00 50.81 81 VAL A CA 1
ATOM 625 C C . VAL A 1 81 ? 27.466 -8.333 -28.023 1.00 50.81 81 VAL A C 1
ATOM 627 O O . VAL A 1 81 ? 26.949 -7.888 -29.043 1.00 50.81 81 VAL A O 1
ATOM 630 N N . ALA A 1 82 ? 28.465 -7.694 -27.410 1.00 50.72 82 ALA A N 1
ATOM 631 C CA . ALA A 1 82 ? 29.500 -7.077 -28.195 1.00 50.72 82 ALA A CA 1
ATOM 632 C C . ALA A 1 82 ? 29.959 -8.236 -29.067 1.00 50.72 82 ALA A C 1
ATOM 634 O O . ALA A 1 82 ? 30.696 -9.118 -28.618 1.00 50.72 82 ALA A O 1
ATOM 635 N N . GLU A 1 83 ? 29.393 -8.306 -30.269 1.00 52.53 83 GLU A N 1
ATOM 636 C CA . GLU A 1 83 ? 29.971 -9.030 -31.370 1.00 52.53 83 GLU A CA 1
ATOM 637 C C . GLU A 1 83 ? 31.344 -8.384 -31.488 1.00 52.53 83 GLU A C 1
ATOM 639 O O . GLU A 1 83 ? 31.523 -7.388 -32.172 1.00 52.53 83 GLU A O 1
ATOM 644 N N . THR A 1 84 ? 32.307 -8.864 -30.699 1.00 52.78 84 THR A N 1
ATOM 645 C CA . THR A 1 84 ? 33.705 -8.815 -31.066 1.00 52.78 84 THR A CA 1
ATOM 646 C C . THR A 1 84 ? 33.681 -9.694 -32.281 1.00 52.78 84 THR A C 1
ATOM 648 O O . THR A 1 84 ? 33.547 -10.918 -32.152 1.00 52.78 84 THR A O 1
ATOM 651 N N . PRO A 1 85 ? 33.593 -9.096 -33.477 1.00 51.81 85 PRO A N 1
ATOM 652 C CA . PRO A 1 85 ? 33.341 -9.932 -34.593 1.00 51.81 85 PRO A CA 1
ATOM 653 C C . PRO A 1 85 ? 34.670 -10.672 -34.701 1.00 51.81 85 PRO A C 1
ATOM 655 O O . PRO A 1 85 ? 35.741 -10.088 -34.890 1.00 51.81 85 PRO A O 1
ATOM 658 N N . VAL A 1 86 ? 34.601 -11.994 -34.616 1.00 53.66 86 VAL A N 1
ATOM 659 C CA . VAL A 1 86 ? 35.541 -12.921 -35.254 1.00 53.66 86 VAL A CA 1
ATOM 660 C C . VAL A 1 86 ? 35.497 -12.713 -36.782 1.00 53.66 86 VAL A C 1
ATOM 662 O O . VAL A 1 86 ? 35.587 -13.654 -37.568 1.00 53.66 86 VAL A O 1
ATOM 665 N N . PHE A 1 87 ? 35.353 -11.445 -37.201 1.00 54.84 87 PHE A N 1
ATOM 666 C CA . PHE A 1 87 ? 35.529 -10.866 -38.504 1.00 54.84 87 PHE A CA 1
ATOM 667 C C . PHE A 1 87 ? 36.943 -11.217 -38.865 1.00 54.84 87 PHE A C 1
ATOM 669 O O . PHE A 1 87 ? 37.924 -10.607 -38.440 1.00 54.84 87 PHE A O 1
ATOM 676 N N . SER A 1 88 ? 36.986 -12.356 -39.536 1.00 64.25 88 SER A N 1
ATOM 677 C CA . SER A 1 88 ? 38.166 -13.078 -39.918 1.00 64.25 88 SER A CA 1
ATOM 678 C C . SER A 1 88 ? 39.261 -12.095 -40.301 1.00 64.25 88 SER A C 1
ATOM 680 O O . SER A 1 88 ? 39.043 -11.199 -41.109 1.00 64.25 88 SER A O 1
ATOM 682 N N . TRP A 1 89 ? 40.453 -12.297 -39.755 1.00 65.56 89 TRP A N 1
ATOM 683 C CA . TRP A 1 89 ? 41.709 -11.677 -40.185 1.00 65.56 89 TRP A CA 1
ATOM 684 C C . TRP A 1 89 ? 41.804 -11.478 -41.716 1.00 65.56 89 TRP A C 1
ATOM 686 O O . TRP A 1 89 ? 42.385 -10.514 -42.199 1.00 65.56 89 TRP A O 1
ATOM 696 N N . ARG A 1 90 ? 41.152 -12.347 -42.498 1.00 65.75 90 ARG A N 1
ATOM 697 C CA . ARG A 1 90 ? 40.989 -12.246 -43.955 1.00 65.75 90 ARG A CA 1
ATOM 698 C C . ARG A 1 90 ? 40.282 -10.970 -44.439 1.00 65.75 90 ARG A C 1
ATOM 700 O O . ARG A 1 90 ? 40.705 -10.418 -45.447 1.00 65.75 90 ARG A O 1
ATOM 707 N N . MET A 1 91 ? 39.266 -10.475 -43.735 1.00 69.62 91 MET A N 1
ATOM 708 C CA . MET A 1 91 ? 38.600 -9.209 -44.060 1.00 69.62 91 MET A CA 1
ATOM 709 C C . MET A 1 91 ? 39.459 -7.986 -43.723 1.00 69.62 91 MET A C 1
ATOM 711 O O . MET A 1 91 ? 39.411 -7.001 -44.453 1.00 69.62 91 MET A O 1
ATOM 715 N N . ALA A 1 92 ? 40.304 -8.060 -42.688 1.00 72.12 92 ALA A N 1
ATOM 716 C CA . ALA A 1 92 ? 41.286 -7.006 -42.422 1.00 72.12 92 ALA A CA 1
ATOM 717 C C . ALA A 1 92 ? 42.299 -6.885 -43.578 1.00 72.12 92 ALA A C 1
ATOM 719 O O . ALA A 1 92 ? 42.601 -5.780 -44.023 1.00 72.12 92 ALA A O 1
ATOM 720 N N . TRP A 1 93 ? 42.750 -8.014 -44.140 1.00 77.62 93 TRP A N 1
ATOM 721 C CA . TRP A 1 93 ? 43.584 -8.014 -45.350 1.00 77.62 93 TRP A CA 1
ATOM 722 C C . TRP A 1 93 ? 42.835 -7.533 -46.594 1.00 77.62 93 TRP A C 1
ATOM 724 O O . TRP A 1 93 ? 43.422 -6.818 -47.404 1.00 77.62 93 TRP A O 1
ATOM 734 N N . ALA A 1 94 ? 41.550 -7.867 -46.740 1.00 77.19 94 ALA A N 1
ATOM 735 C CA . ALA A 1 94 ? 40.735 -7.362 -47.842 1.00 77.19 94 ALA A CA 1
ATOM 736 C C . ALA A 1 94 ? 40.603 -5.831 -47.783 1.00 77.19 94 ALA A C 1
ATOM 738 O O . ALA A 1 94 ? 40.842 -5.169 -48.788 1.00 77.19 94 ALA A O 1
ATOM 739 N N . ALA A 1 95 ? 40.322 -5.264 -46.605 1.00 76.00 95 ALA A N 1
ATOM 740 C CA . ALA A 1 95 ? 40.249 -3.817 -46.407 1.00 76.00 95 ALA A CA 1
ATOM 741 C C . ALA A 1 95 ? 41.606 -3.125 -46.632 1.00 76.00 95 ALA A C 1
ATOM 743 O O . ALA A 1 95 ? 41.660 -2.085 -47.286 1.00 76.00 95 ALA A O 1
ATOM 744 N N . ALA A 1 96 ? 42.709 -3.718 -46.161 1.00 80.31 96 ALA A N 1
ATOM 745 C CA . ALA A 1 96 ? 44.054 -3.187 -46.392 1.00 80.31 96 ALA A CA 1
ATOM 746 C C . ALA A 1 96 ? 44.433 -3.187 -47.884 1.00 80.31 96 ALA A C 1
ATOM 748 O O . ALA A 1 96 ? 44.976 -2.201 -48.384 1.00 80.31 96 ALA A O 1
ATOM 749 N N . MET A 1 97 ? 44.098 -4.256 -48.616 1.00 86.38 97 MET A N 1
ATOM 750 C CA . MET A 1 97 ? 44.305 -4.327 -50.066 1.00 86.38 97 MET A CA 1
ATOM 751 C C . MET A 1 97 ? 43.451 -3.302 -50.808 1.00 86.38 97 MET A C 1
ATOM 753 O O . MET A 1 97 ? 43.947 -2.637 -51.713 1.00 86.38 97 MET A O 1
ATOM 757 N N . LEU A 1 98 ? 42.193 -3.125 -50.400 1.00 85.75 98 LEU A N 1
ATOM 758 C CA . LEU A 1 98 ? 41.301 -2.127 -50.990 1.00 85.75 98 LEU A CA 1
ATOM 759 C C . LEU A 1 98 ? 41.820 -0.705 -50.736 1.00 85.75 98 LEU A C 1
ATOM 761 O O . LEU A 1 98 ? 41.828 0.111 -51.651 1.00 85.75 98 LEU A O 1
ATOM 765 N N . GLY A 1 99 ? 42.352 -0.433 -49.541 1.00 83.12 99 GLY A N 1
ATOM 766 C CA . GLY A 1 99 ? 43.034 0.823 -49.226 1.00 83.12 99 GLY A CA 1
ATOM 767 C C . GLY A 1 99 ? 44.269 1.068 -50.099 1.00 83.12 99 GLY A C 1
ATOM 768 O O . GLY A 1 99 ? 44.439 2.169 -50.619 1.00 83.12 99 GLY A O 1
ATOM 769 N N . LEU A 1 100 ? 45.100 0.045 -50.321 1.00 84.75 100 LEU A N 1
ATOM 770 C CA . LEU A 1 100 ? 46.273 0.132 -51.200 1.00 84.75 100 LEU A CA 1
ATOM 771 C C . LEU A 1 100 ? 45.897 0.356 -52.669 1.00 84.75 100 LEU A C 1
ATOM 773 O O . LEU A 1 100 ? 46.534 1.168 -53.339 1.00 84.75 100 LEU A O 1
ATOM 777 N N . VAL A 1 101 ? 44.857 -0.319 -53.164 1.00 88.25 101 VAL A N 1
ATOM 778 C CA . VAL A 1 101 ? 44.346 -0.120 -54.529 1.00 88.25 101 VAL A CA 1
ATOM 779 C C . VAL A 1 101 ? 43.773 1.286 -54.685 1.00 88.25 101 VAL A C 1
ATOM 781 O O . VAL A 1 101 ? 44.109 1.963 -55.654 1.00 88.25 101 VAL A O 1
ATOM 784 N N . SER A 1 102 ? 42.983 1.761 -53.721 1.00 81.88 102 SER A N 1
ATOM 785 C CA . SER A 1 102 ? 42.447 3.126 -53.724 1.00 81.88 102 SER A CA 1
ATOM 786 C C . SER A 1 102 ? 43.557 4.174 -53.670 1.00 81.88 102 SER A C 1
ATOM 788 O O . SER A 1 102 ? 43.513 5.134 -54.432 1.00 81.88 102 SER A O 1
ATOM 790 N N . LEU A 1 103 ? 44.588 3.979 -52.842 1.00 87.06 103 LEU A N 1
ATOM 791 C CA . LEU A 1 103 ? 45.741 4.881 -52.777 1.00 87.06 103 LEU A CA 1
ATOM 792 C C . LEU A 1 103 ? 46.545 4.866 -54.085 1.00 87.06 103 LEU A C 1
ATOM 794 O O . LEU A 1 103 ? 46.938 5.921 -54.575 1.00 87.06 103 LEU A O 1
ATOM 798 N N . GLY A 1 104 ? 46.751 3.690 -54.680 1.00 85.94 104 GLY A N 1
ATOM 799 C CA . GLY A 1 104 ? 47.390 3.550 -55.988 1.00 85.94 104 GLY A CA 1
ATOM 800 C C . GLY A 1 104 ? 46.602 4.254 -57.092 1.00 85.94 104 GLY A C 1
ATOM 801 O O . GLY A 1 104 ? 47.179 5.022 -57.859 1.00 85.94 104 GLY A O 1
ATOM 802 N N . LEU A 1 105 ? 45.279 4.069 -57.131 1.00 85.00 105 LEU A N 1
ATOM 803 C CA . LEU A 1 105 ? 44.386 4.781 -58.048 1.00 85.00 105 LEU A CA 1
ATOM 804 C C . LEU A 1 105 ? 44.424 6.291 -57.810 1.00 85.00 105 LEU A C 1
ATOM 806 O O . LEU A 1 105 ? 44.455 7.039 -58.780 1.00 85.00 105 LEU A O 1
ATOM 810 N N . TYR A 1 106 ? 44.490 6.745 -56.558 1.00 85.62 106 TYR A N 1
ATOM 811 C CA . TYR A 1 106 ? 44.579 8.166 -56.227 1.00 85.62 106 TYR A CA 1
ATOM 812 C C . TYR A 1 106 ? 45.909 8.780 -56.676 1.00 85.62 106 TYR A C 1
ATOM 814 O O . TYR A 1 106 ? 45.930 9.881 -57.217 1.00 85.62 106 TYR A O 1
ATOM 822 N N . LEU A 1 107 ? 47.023 8.061 -56.513 1.00 85.19 107 LEU A N 1
ATOM 823 C CA . LEU A 1 107 ? 48.333 8.501 -56.996 1.00 85.19 107 LEU A CA 1
ATOM 824 C C . LEU A 1 107 ? 48.406 8.495 -58.527 1.00 85.19 107 LEU A C 1
ATOM 826 O O . LEU A 1 107 ? 48.939 9.438 -59.105 1.00 85.19 107 LEU A O 1
ATOM 830 N N . ILE A 1 108 ? 47.830 7.488 -59.192 1.00 83.62 108 ILE A N 1
ATOM 831 C CA . ILE A 1 108 ? 47.735 7.445 -60.659 1.00 83.62 108 ILE A CA 1
ATOM 832 C C . ILE A 1 108 ? 46.835 8.575 -61.165 1.00 83.62 108 ILE A C 1
ATOM 834 O O . ILE A 1 108 ? 47.217 9.262 -62.105 1.00 83.62 108 ILE A O 1
ATOM 838 N N . ALA A 1 109 ? 45.678 8.808 -60.541 1.00 77.44 109 ALA A N 1
ATOM 839 C CA . ALA A 1 109 ? 44.772 9.898 -60.890 1.00 77.44 109 ALA A CA 1
ATOM 840 C C . ALA A 1 109 ? 45.415 11.266 -60.638 1.00 77.44 109 ALA A C 1
ATOM 842 O O . ALA A 1 109 ? 45.339 12.137 -61.495 1.00 77.44 109 ALA A O 1
ATOM 843 N N . GLY A 1 110 ? 46.115 11.448 -59.517 1.00 77.44 110 GLY A N 1
ATOM 844 C CA . GLY A 1 110 ? 46.870 12.665 -59.220 1.00 77.44 110 GLY A CA 1
ATOM 845 C C . GLY A 1 110 ? 48.014 12.902 -60.206 1.00 77.44 110 GLY A C 1
ATOM 846 O O . GLY A 1 110 ? 48.231 14.031 -60.638 1.00 77.44 110 GLY A O 1
ATOM 847 N N . PHE A 1 111 ? 48.707 11.842 -60.628 1.00 75.19 111 PHE A N 1
ATOM 848 C CA . PHE A 1 111 ? 49.759 11.919 -61.641 1.00 75.19 111 PHE A CA 1
ATOM 849 C C . PHE A 1 111 ? 49.195 12.202 -63.042 1.00 75.19 111 PHE A C 1
ATOM 851 O O . PHE A 1 111 ? 49.726 13.051 -63.752 1.00 75.19 111 PHE A O 1
ATOM 858 N N . GLN A 1 112 ? 48.086 11.560 -63.419 1.00 69.62 112 GLN A N 1
ATOM 859 C CA . GLN A 1 112 ? 47.343 11.822 -64.658 1.00 69.62 112 GLN A CA 1
ATOM 860 C C . GLN A 1 112 ? 46.775 13.240 -64.683 1.00 69.62 112 GLN A C 1
ATOM 862 O O . GLN A 1 112 ? 46.843 13.889 -65.716 1.00 69.62 112 GLN A O 1
ATOM 867 N N . LEU A 1 113 ? 46.268 13.753 -63.559 1.00 63.31 113 LEU A N 1
ATOM 868 C CA . LEU A 1 113 ? 45.840 15.144 -63.434 1.00 63.31 113 LEU A CA 1
ATOM 869 C C . LEU A 1 113 ? 47.039 16.077 -63.553 1.00 63.31 113 LEU A C 1
ATOM 871 O O . LEU A 1 113 ? 46.970 17.012 -64.328 1.00 63.31 113 LEU A O 1
ATOM 875 N N . HIS A 1 114 ? 48.172 15.796 -62.907 1.00 63.19 114 HIS A N 1
ATOM 876 C CA . HIS A 1 114 ? 49.379 16.610 -63.071 1.00 63.19 114 HIS A CA 1
ATOM 877 C C . HIS A 1 114 ? 49.890 16.633 -64.526 1.00 63.19 114 HIS A C 1
ATOM 879 O O . HIS A 1 114 ? 50.357 17.671 -64.990 1.00 63.19 114 HIS A O 1
ATOM 885 N N . GLN A 1 115 ? 49.745 15.529 -65.270 1.00 59.12 115 GLN A N 1
ATOM 886 C CA . GLN A 1 115 ? 50.008 15.497 -66.715 1.00 59.12 115 GLN A CA 1
ATOM 887 C C . GLN A 1 115 ? 48.886 16.149 -67.551 1.00 59.12 115 GLN A C 1
ATOM 889 O O . GLN A 1 115 ? 49.157 16.761 -68.582 1.00 59.12 115 GLN A O 1
ATOM 894 N N . GLY A 1 116 ? 47.634 16.061 -67.100 1.00 53.78 116 GLY A N 1
ATOM 895 C CA . GLY A 1 116 ? 46.428 16.562 -67.762 1.00 53.78 116 GLY A CA 1
ATOM 896 C C . GLY A 1 116 ? 46.154 18.053 -67.548 1.00 53.78 116 GLY A C 1
ATOM 897 O O . GLY A 1 116 ? 45.492 18.670 -68.383 1.00 53.78 116 GLY A O 1
ATOM 898 N N . THR A 1 117 ? 46.723 18.683 -66.514 1.00 50.00 117 THR A N 1
ATOM 899 C CA . THR A 1 117 ? 46.653 20.141 -66.297 1.00 50.00 117 THR A CA 1
ATOM 900 C C . THR A 1 117 ? 47.425 20.923 -67.369 1.00 50.00 117 THR A C 1
ATOM 902 O O . THR A 1 117 ? 47.262 22.134 -67.479 1.00 50.00 117 THR A O 1
ATOM 905 N N . LEU A 1 118 ? 48.212 20.251 -68.219 1.00 50.41 118 LEU A N 1
ATOM 906 C CA . LEU A 1 118 ? 48.773 20.847 -69.437 1.00 50.41 118 LEU A CA 1
ATOM 907 C C . LEU A 1 118 ? 47.846 20.743 -70.666 1.00 50.41 118 LEU A C 1
ATOM 909 O O . LEU A 1 118 ? 48.156 21.349 -71.687 1.00 50.41 118 LEU A O 1
ATOM 913 N N . MET A 1 119 ? 46.719 20.020 -70.602 1.00 50.47 119 MET A N 1
ATOM 914 C CA . MET A 1 119 ? 45.875 19.728 -71.778 1.00 50.47 119 MET A CA 1
ATOM 915 C C . MET A 1 119 ? 44.363 19.956 -71.598 1.00 50.47 119 MET A C 1
ATOM 917 O O . MET A 1 119 ? 43.646 19.908 -72.591 1.00 50.47 119 MET A O 1
ATOM 921 N N . ALA A 1 120 ? 43.844 20.226 -70.397 1.00 44.25 120 ALA A N 1
ATOM 922 C CA . ALA A 1 120 ? 42.392 20.288 -70.181 1.00 44.25 120 ALA A CA 1
ATOM 923 C C . ALA A 1 120 ? 41.932 21.586 -69.497 1.00 44.25 120 ALA A C 1
ATOM 925 O O . ALA A 1 120 ? 41.311 21.572 -68.437 1.00 44.25 120 ALA A O 1
ATOM 926 N N . HIS A 1 121 ? 42.213 22.732 -70.123 1.00 44.88 121 HIS A N 1
ATOM 927 C CA . HIS A 1 121 ? 41.413 23.937 -69.901 1.00 44.88 121 HIS A CA 1
ATOM 928 C C . HIS A 1 121 ? 40.153 23.827 -70.767 1.00 44.88 121 HIS A C 1
ATOM 930 O O . HIS A 1 121 ? 40.156 24.197 -71.939 1.00 44.88 121 HIS A O 1
ATOM 936 N N . GLY A 1 122 ? 39.091 23.264 -70.196 1.00 47.81 122 GLY A N 1
ATOM 937 C CA . GLY A 1 122 ? 37.768 23.275 -70.811 1.00 47.81 122 GLY A CA 1
ATOM 938 C C . GLY A 1 122 ? 37.039 21.946 -70.718 1.00 47.81 122 GLY A C 1
ATOM 939 O O . GLY A 1 122 ? 37.112 21.144 -71.638 1.00 47.81 122 GLY A O 1
ATOM 940 N N . GLN A 1 123 ? 36.274 21.755 -69.646 1.00 38.06 123 GLN A N 1
ATOM 941 C CA . GLN A 1 123 ? 34.826 21.561 -69.761 1.00 38.06 123 GLN A CA 1
ATOM 942 C C . GLN A 1 123 ? 34.165 21.488 -68.380 1.00 38.06 123 GLN A C 1
ATOM 944 O O . GLN A 1 123 ? 34.662 20.885 -67.437 1.00 38.06 123 GLN A O 1
ATOM 949 N N . SER A 1 124 ? 33.043 22.185 -68.315 1.00 49.97 124 SER A N 1
ATOM 950 C CA . SER A 1 124 ? 32.110 22.439 -67.226 1.00 49.97 124 SER A CA 1
ATOM 951 C C . SER A 1 124 ? 31.122 21.295 -66.963 1.00 49.97 124 SER A C 1
ATOM 953 O O . SER A 1 124 ? 30.663 20.667 -67.914 1.00 49.97 124 SER A O 1
ATOM 955 N N . GLY A 1 125 ? 30.670 21.167 -65.709 1.00 39.28 125 GLY A N 1
ATOM 956 C CA . GLY A 1 125 ? 29.391 20.549 -65.308 1.00 39.28 125 GLY A CA 1
ATOM 957 C C . GLY A 1 125 ? 29.384 20.194 -63.811 1.00 39.28 125 GLY A C 1
ATOM 958 O O . GLY A 1 125 ? 30.318 19.542 -63.369 1.00 39.28 125 GLY A O 1
ATOM 959 N N . ALA A 1 126 ? 28.434 20.589 -62.957 1.00 46.09 126 ALA A N 1
ATOM 960 C CA . ALA A 1 126 ? 27.234 21.426 -63.082 1.00 46.09 126 ALA A CA 1
ATOM 961 C C . ALA A 1 126 ? 26.942 22.093 -61.706 1.00 46.09 126 ALA A C 1
ATOM 963 O O . ALA A 1 126 ? 27.305 21.515 -60.681 1.00 46.09 126 ALA A O 1
ATOM 964 N N . PRO A 1 127 ? 26.332 23.292 -61.646 1.00 50.50 127 PRO A N 1
ATOM 965 C CA . PRO A 1 127 ? 25.943 23.924 -60.384 1.00 50.50 127 PRO A CA 1
ATOM 966 C C . PRO A 1 127 ? 24.624 23.350 -59.841 1.00 50.50 127 PRO A C 1
ATOM 968 O O . PRO A 1 127 ? 23.717 23.046 -60.612 1.00 50.50 127 PRO A O 1
ATOM 971 N N . ALA A 1 128 ? 24.513 23.245 -58.515 1.00 53.69 128 ALA A N 1
ATOM 972 C CA . ALA A 1 128 ? 23.248 22.982 -57.832 1.00 53.69 128 ALA A CA 1
ATOM 973 C C . ALA A 1 128 ? 22.223 24.078 -58.174 1.00 53.69 128 ALA A C 1
ATOM 975 O O . ALA A 1 128 ? 22.537 25.270 -58.115 1.00 53.69 128 ALA A O 1
ATOM 976 N N . GLU A 1 129 ? 21.012 23.667 -58.546 1.00 51.12 129 GLU A N 1
ATOM 977 C CA . GLU A 1 129 ? 19.915 24.556 -58.924 1.00 51.12 129 GLU A CA 1
ATOM 978 C C . GLU A 1 129 ? 19.129 24.950 -57.666 1.00 51.12 129 GLU A C 1
ATOM 980 O O . GLU A 1 129 ? 18.601 24.099 -56.954 1.00 51.12 129 GLU A O 1
ATOM 985 N N . VAL A 1 130 ? 19.110 26.248 -57.357 1.00 54.03 130 VAL A N 1
ATOM 986 C CA . VAL A 1 130 ? 18.358 26.820 -56.233 1.00 54.03 130 VAL A CA 1
ATOM 987 C C . VAL A 1 130 ? 17.209 27.629 -56.817 1.00 54.03 130 VAL A C 1
ATOM 989 O O . VAL A 1 130 ? 17.443 28.654 -57.459 1.00 54.03 130 VAL A O 1
ATOM 992 N N . GLU A 1 131 ? 15.978 27.175 -56.589 1.00 60.19 131 GLU A N 1
ATOM 993 C CA . GLU A 1 131 ? 14.766 27.859 -57.034 1.00 60.19 131 GLU A CA 1
ATOM 994 C C . GLU A 1 131 ? 14.119 28.594 -55.850 1.00 60.19 131 GLU A C 1
ATOM 996 O O . GLU A 1 131 ? 13.811 28.009 -54.808 1.00 60.19 131 GLU A O 1
ATOM 1001 N N . TRP A 1 132 ? 13.936 29.904 -56.005 1.00 58.66 132 TRP A N 1
ATOM 1002 C CA . TRP A 1 132 ? 13.225 30.744 -55.046 1.00 58.66 132 TRP A CA 1
ATOM 1003 C C . TRP A 1 132 ? 11.774 30.871 -55.498 1.00 58.66 132 TRP A C 1
ATOM 1005 O O . TRP A 1 132 ? 11.510 31.430 -56.561 1.00 58.66 132 TRP A O 1
ATOM 1015 N N . ALA A 1 133 ? 10.840 30.354 -54.703 1.00 60.97 133 ALA A N 1
ATOM 1016 C CA . ALA A 1 133 ? 9.418 30.385 -55.021 1.00 60.97 133 ALA A CA 1
ATOM 1017 C C . ALA A 1 133 ? 8.683 31.352 -54.084 1.00 60.97 133 ALA A C 1
ATOM 1019 O O . ALA A 1 133 ? 8.834 31.297 -52.862 1.00 60.97 133 ALA A O 1
ATOM 1020 N N . GLU A 1 134 ? 7.865 32.237 -54.654 1.00 53.03 134 GLU A N 1
ATOM 1021 C CA . GLU A 1 134 ? 6.987 33.115 -53.880 1.00 53.03 134 GLU A CA 1
ATOM 1022 C C . GLU A 1 134 ? 5.871 32.284 -53.233 1.00 53.03 134 GLU A C 1
ATOM 1024 O O . GLU A 1 134 ? 5.140 31.555 -53.908 1.00 53.03 134 GLU A O 1
ATOM 1029 N N . SER A 1 135 ? 5.742 32.366 -51.907 1.00 55.34 135 SER A N 1
ATOM 1030 C CA . SER A 1 135 ? 4.671 31.680 -51.183 1.00 55.34 135 SER A CA 1
ATOM 1031 C C . SER A 1 135 ? 3.396 32.534 -51.200 1.00 55.34 135 SER A C 1
ATOM 1033 O O . SER A 1 135 ? 3.451 33.752 -51.053 1.00 55.34 135 SER A O 1
ATOM 1035 N N . GLY A 1 136 ? 2.224 31.903 -51.325 1.00 57.22 136 GLY A N 1
ATOM 1036 C CA . GLY A 1 136 ? 0.922 32.586 -51.259 1.00 57.22 136 GLY A CA 1
ATOM 1037 C C . GLY A 1 136 ? 0.545 33.123 -49.868 1.00 57.22 136 GLY A C 1
ATOM 1038 O O . GLY A 1 136 ? -0.582 33.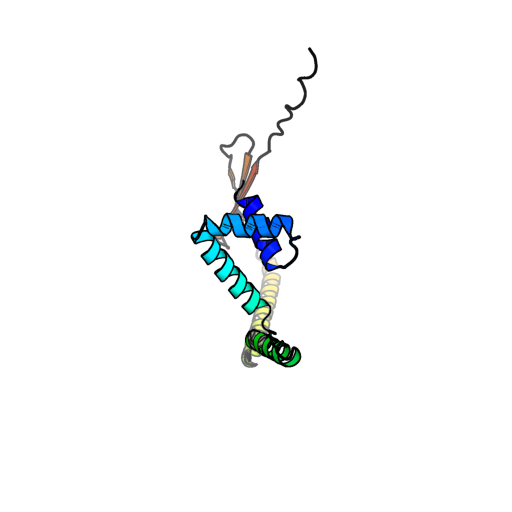582 -49.681 1.00 57.22 136 GLY A O 1
ATOM 1039 N N . VAL A 1 137 ? 1.450 33.039 -48.887 1.00 58.78 137 VAL A N 1
ATOM 1040 C CA . VAL A 1 137 ? 1.259 33.532 -47.521 1.00 58.78 137 VAL A CA 1
ATOM 1041 C C . VAL A 1 137 ? 1.905 34.922 -47.404 1.00 58.78 137 VAL A C 1
ATOM 1043 O O . VAL A 1 137 ? 3.116 35.038 -47.605 1.00 58.78 137 VAL A O 1
ATOM 1046 N N . PRO A 1 138 ? 1.138 35.985 -47.079 1.00 58.22 138 PRO A N 1
ATOM 1047 C CA . PRO A 1 138 ? 1.684 37.333 -46.938 1.00 58.22 138 PRO A CA 1
ATOM 1048 C C . PRO A 1 138 ? 2.800 37.366 -45.886 1.00 58.22 138 PRO A C 1
ATOM 1050 O O . PRO A 1 138 ? 2.563 37.026 -44.730 1.00 58.22 138 PRO A O 1
ATOM 1053 N N . GLY A 1 139 ? 4.005 37.773 -46.293 1.00 60.12 139 GLY A N 1
ATOM 1054 C CA . GLY A 1 139 ? 5.167 37.900 -45.404 1.00 60.12 139 GLY A CA 1
ATOM 1055 C C . GLY A 1 139 ? 6.005 36.631 -45.211 1.00 60.12 139 GLY A C 1
ATOM 1056 O O . GLY A 1 139 ? 6.908 36.646 -44.381 1.00 60.12 139 GLY A O 1
ATOM 1057 N N . ALA A 1 140 ? 5.748 35.547 -45.954 1.00 59.91 140 ALA A N 1
ATOM 1058 C CA . ALA A 1 140 ? 6.571 34.337 -45.885 1.00 59.91 140 ALA A CA 1
ATOM 1059 C C . ALA A 1 140 ? 7.443 34.155 -47.136 1.00 59.91 140 ALA A C 1
ATOM 1061 O O . ALA A 1 140 ? 6.937 34.172 -48.263 1.00 59.91 140 ALA A O 1
ATOM 1062 N N . THR A 1 141 ? 8.742 33.922 -46.929 1.00 63.06 141 THR A N 1
ATOM 1063 C CA . THR A 1 141 ? 9.696 33.596 -48.004 1.00 63.06 141 THR A CA 1
ATOM 1064 C C . THR A 1 141 ? 10.002 32.101 -47.964 1.00 63.06 141 THR A C 1
ATOM 1066 O O . THR A 1 141 ? 10.285 31.556 -46.895 1.00 63.06 141 THR A O 1
ATOM 1069 N N . MET A 1 142 ? 9.936 31.429 -49.119 1.00 63.38 142 MET A N 1
ATOM 1070 C CA . MET A 1 142 ? 10.188 29.991 -49.232 1.00 63.38 142 MET A CA 1
ATOM 1071 C C . MET A 1 142 ? 11.457 29.727 -50.046 1.00 63.38 142 MET A C 1
ATOM 1073 O O . MET A 1 142 ? 11.602 30.210 -51.170 1.00 63.38 142 MET A O 1
ATOM 1077 N N . MET A 1 143 ? 12.365 28.931 -49.481 1.00 70.62 143 MET A N 1
ATOM 1078 C CA . MET A 1 143 ? 13.542 28.412 -50.177 1.00 70.62 143 MET A CA 1
ATOM 1079 C C . MET A 1 143 ? 13.419 26.894 -50.284 1.00 70.62 143 MET A C 1
ATOM 1081 O O . MET A 1 143 ? 13.258 26.205 -49.271 1.00 70.62 143 MET A O 1
ATOM 1085 N N . ILE A 1 144 ? 13.508 26.374 -51.508 1.00 68.62 144 ILE A N 1
ATOM 1086 C CA . ILE A 1 144 ? 13.510 24.936 -51.772 1.00 68.62 144 ILE A CA 1
ATOM 1087 C C . ILE A 1 144 ? 14.916 24.543 -52.212 1.00 68.62 144 ILE A C 1
ATOM 1089 O O . ILE A 1 144 ? 15.437 25.053 -53.201 1.00 68.62 144 ILE A O 1
ATOM 1093 N N . PHE A 1 145 ? 15.525 23.621 -51.472 1.00 73.06 145 PHE A N 1
ATOM 1094 C CA . PHE A 1 145 ? 16.777 22.988 -51.860 1.00 73.06 145 PHE A CA 1
ATOM 1095 C C . PHE A 1 145 ? 16.512 21.516 -52.169 1.00 73.06 145 PHE A C 1
ATOM 1097 O O . PHE A 1 145 ? 16.019 20.777 -51.313 1.00 73.06 145 PHE A O 1
ATOM 1104 N N . ALA A 1 146 ? 16.827 21.091 -53.389 1.00 63.75 146 ALA A N 1
ATOM 1105 C CA . ALA A 1 146 ? 16.708 19.704 -53.812 1.00 63.75 146 ALA A CA 1
ATOM 1106 C C . ALA A 1 146 ? 18.095 19.152 -54.144 1.00 63.75 146 ALA A C 1
ATOM 1108 O O . ALA A 1 146 ? 18.750 19.616 -55.076 1.00 63.75 146 ALA A O 1
ATOM 1109 N N . ASP A 1 147 ? 18.527 18.149 -53.384 1.00 68.81 147 ASP A N 1
ATOM 1110 C CA . ASP A 1 147 ? 19.746 17.406 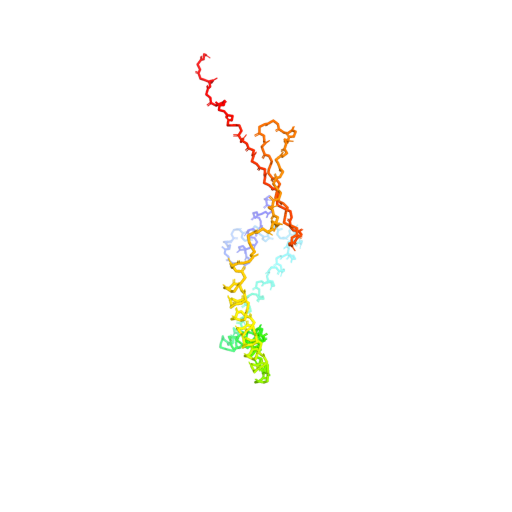-53.674 1.00 68.81 147 ASP A CA 1
ATOM 1111 C C . ASP A 1 147 ? 19.396 16.151 -54.482 1.00 68.81 147 ASP A C 1
ATOM 1113 O O . ASP A 1 147 ? 18.725 15.234 -53.997 1.00 68.81 147 ASP A O 1
ATOM 1117 N N . GLN A 1 148 ? 19.841 16.123 -55.738 1.00 66.88 148 GLN A N 1
ATOM 1118 C CA . GLN A 1 148 ? 19.544 15.029 -56.658 1.00 66.88 148 GLN A CA 1
ATOM 1119 C C . GLN A 1 148 ? 20.372 13.766 -56.391 1.00 66.88 148 GLN A C 1
ATOM 1121 O O . GLN A 1 148 ? 19.957 12.690 -56.821 1.00 66.88 148 GLN A O 1
ATOM 1126 N N . GLU A 1 149 ? 21.499 13.854 -55.675 1.00 52.94 149 GLU A N 1
ATOM 1127 C CA . GLU A 1 149 ? 22.310 12.670 -55.356 1.00 52.94 149 GLU A CA 1
ATOM 1128 C C . GLU A 1 149 ? 21.709 11.866 -54.203 1.00 52.94 149 GLU A C 1
ATOM 1130 O O . GLU A 1 149 ? 21.683 10.634 -54.238 1.00 52.94 149 GLU A O 1
ATOM 1135 N N . THR A 1 150 ? 21.193 12.557 -53.186 1.00 67.06 150 THR A N 1
ATOM 1136 C CA . THR A 1 150 ? 20.587 11.919 -52.009 1.00 67.06 150 THR A CA 1
ATOM 1137 C C . THR A 1 150 ? 19.077 11.719 -52.142 1.00 67.06 150 THR A C 1
ATOM 1139 O O . THR A 1 150 ? 18.486 10.975 -51.358 1.00 67.06 150 THR A O 1
ATOM 1142 N N . GLY A 1 151 ? 18.443 12.364 -53.129 1.00 69.12 151 GLY A N 1
ATOM 1143 C CA . GLY A 1 151 ? 16.989 12.368 -53.307 1.00 69.12 151 GLY A CA 1
ATOM 1144 C C . GLY A 1 151 ? 16.249 13.138 -52.208 1.00 69.12 151 GLY A C 1
ATOM 1145 O O . GLY A 1 151 ? 15.045 12.949 -52.031 1.00 69.12 151 GLY A O 1
ATOM 1146 N N . MET A 1 152 ? 16.956 13.971 -51.439 1.00 56.66 152 MET A N 1
ATOM 1147 C CA . MET A 1 152 ? 16.394 14.725 -50.325 1.00 56.66 152 MET A CA 1
ATOM 1148 C C . MET A 1 152 ? 15.966 16.121 -50.788 1.00 56.66 152 MET A C 1
ATOM 1150 O O . MET A 1 152 ? 16.743 16.865 -51.386 1.00 56.66 152 MET A O 1
ATOM 1154 N N . THR A 1 153 ? 14.730 16.502 -50.470 1.00 75.56 153 THR A N 1
ATOM 1155 C CA . THR A 1 153 ? 14.235 17.872 -50.654 1.00 75.56 153 THR A CA 1
ATOM 1156 C C . THR A 1 153 ? 14.028 18.515 -49.293 1.00 75.56 153 THR A C 1
ATOM 1158 O O . THR A 1 153 ? 13.293 17.985 -48.458 1.00 75.56 153 THR A O 1
ATOM 1161 N N . VAL A 1 154 ? 14.669 19.660 -49.075 1.00 73.00 154 VAL A N 1
ATOM 1162 C CA . VAL A 1 154 ? 14.549 20.447 -47.848 1.00 73.00 154 VAL A CA 1
ATOM 1163 C C . VAL A 1 154 ? 13.854 21.762 -48.182 1.00 73.00 154 VAL A C 1
ATOM 1165 O O . VAL A 1 154 ? 14.311 22.517 -49.039 1.00 73.00 154 VAL A O 1
ATOM 1168 N N . ILE A 1 155 ? 12.740 22.027 -47.500 1.00 75.00 155 ILE A N 1
ATOM 1169 C CA . ILE A 1 155 ? 11.946 23.245 -47.672 1.00 75.00 155 ILE A CA 1
ATOM 1170 C C . ILE A 1 155 ? 12.090 24.081 -46.406 1.00 75.00 155 ILE A C 1
ATOM 1172 O O . ILE A 1 155 ? 11.719 23.634 -45.319 1.00 75.00 155 ILE A O 1
ATOM 1176 N N . TRP A 1 156 ? 12.621 25.290 -46.556 1.00 70.81 156 TRP A N 1
ATOM 1177 C CA . TRP A 1 156 ? 12.734 26.269 -45.481 1.00 70.81 156 TRP A CA 1
ATOM 1178 C C . TRP A 1 156 ? 11.679 27.349 -45.701 1.00 70.81 156 TRP A C 1
ATOM 1180 O O . TRP A 1 156 ? 11.628 27.963 -46.768 1.00 70.81 156 TRP A O 1
ATOM 1190 N N . MET A 1 157 ? 10.831 27.563 -44.697 1.00 68.00 157 MET A N 1
ATOM 1191 C CA . MET A 1 157 ? 9.823 28.618 -44.701 1.00 68.00 157 MET A CA 1
ATOM 1192 C C . MET A 1 157 ? 10.084 29.528 -43.509 1.00 68.00 157 MET A C 1
ATOM 1194 O O . MET A 1 157 ? 9.967 29.090 -42.364 1.00 68.00 157 MET A O 1
ATOM 1198 N N . ASP A 1 158 ? 10.451 30.773 -43.794 1.00 69.56 158 ASP A N 1
ATOM 1199 C CA . ASP A 1 158 ? 10.560 31.815 -42.780 1.00 69.56 158 ASP A CA 1
ATOM 1200 C C . ASP A 1 158 ? 9.261 32.624 -42.782 1.00 69.56 158 ASP A C 1
ATOM 1202 O O . ASP A 1 158 ? 8.828 33.106 -43.834 1.00 69.56 158 ASP A O 1
ATOM 1206 N N . VAL A 1 159 ? 8.605 32.705 -41.625 1.00 66.88 159 VAL A N 1
ATOM 1207 C CA . VAL A 1 159 ? 7.355 33.447 -41.443 1.00 66.88 159 VAL A CA 1
ATOM 1208 C C . VAL A 1 159 ? 7.628 34.521 -40.410 1.00 66.88 159 VAL A C 1
ATOM 1210 O O . VAL A 1 159 ? 7.781 34.221 -39.224 1.00 66.88 159 VAL A O 1
ATOM 1213 N N . GLU A 1 160 ? 7.664 35.774 -40.855 1.00 62.94 160 GLU A N 1
ATOM 1214 C CA . GLU A 1 160 ? 7.809 36.918 -39.964 1.00 62.94 160 GLU A CA 1
ATOM 1215 C C . GLU A 1 160 ? 6.563 36.980 -39.062 1.00 62.94 160 GLU A C 1
ATOM 1217 O O . GLU A 1 160 ? 5.465 37.353 -39.486 1.00 62.94 160 GLU A O 1
ATOM 1222 N N . GLN A 1 161 ? 6.691 36.507 -37.818 1.00 52.19 161 GLN A N 1
ATOM 1223 C CA . GLN A 1 161 ? 5.598 36.512 -36.850 1.00 52.19 161 GLN A CA 1
ATOM 1224 C C . GLN A 1 161 ? 5.309 37.966 -36.476 1.00 52.19 161 GLN A C 1
ATOM 1226 O O . GLN A 1 161 ? 5.985 38.559 -35.637 1.00 52.19 161 GLN A O 1
ATOM 1231 N N . ASN A 1 162 ? 4.323 38.549 -37.155 1.00 49.97 162 ASN A N 1
ATOM 1232 C CA . ASN A 1 162 ? 3.908 39.932 -36.984 1.00 49.97 162 ASN A CA 1
ATOM 1233 C C . ASN A 1 162 ? 3.553 40.175 -35.504 1.00 49.97 162 ASN A C 1
ATOM 1235 O O . ASN A 1 162 ? 2.532 39.693 -35.003 1.00 49.97 162 ASN A O 1
ATOM 1239 N N . GLY A 1 163 ? 4.448 40.857 -34.786 1.00 48.66 163 GLY A N 1
ATOM 1240 C CA . GLY A 1 163 ? 4.319 41.173 -33.369 1.00 48.66 163 GLY A CA 1
ATOM 1241 C C . GLY A 1 163 ? 3.132 42.099 -33.141 1.00 48.66 163 GLY A C 1
ATOM 1242 O O . GLY A 1 163 ? 3.241 43.312 -33.299 1.00 48.66 163 GLY A O 1
ATOM 1243 N N . ASN A 1 164 ? 1.997 41.509 -32.771 1.00 46.38 164 ASN A N 1
ATOM 1244 C CA . ASN A 1 164 ? 0.790 42.211 -32.360 1.00 46.38 164 ASN A CA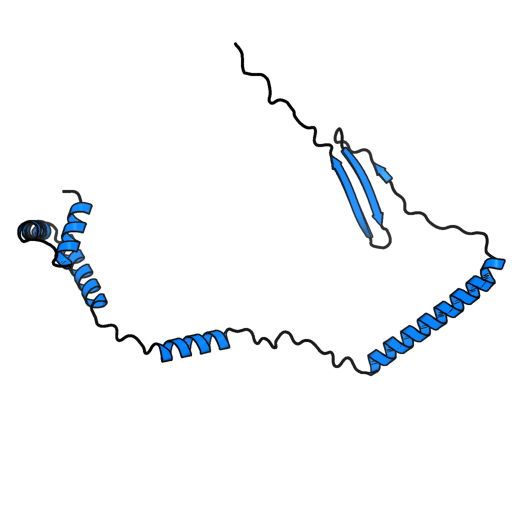 1
ATOM 1245 C C . ASN A 1 164 ? 1.064 42.968 -31.046 1.00 46.38 164 ASN A C 1
ATOM 1247 O O . ASN A 1 164 ? 1.040 42.379 -29.966 1.00 46.38 164 ASN A O 1
ATOM 1251 N N . ASN A 1 165 ? 1.372 44.259 -31.152 1.00 54.09 165 ASN A N 1
ATOM 1252 C CA . ASN A 1 165 ? 1.726 45.154 -30.047 1.00 54.09 16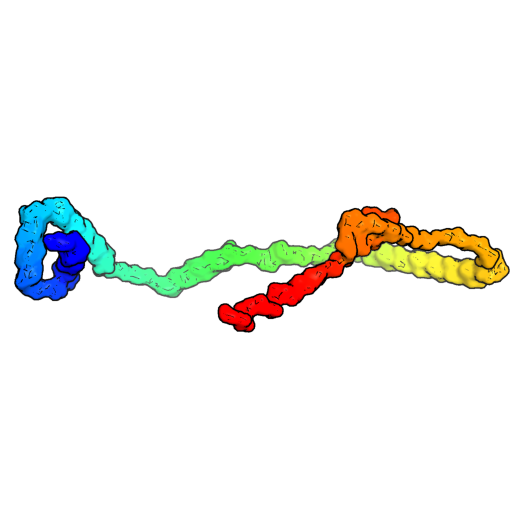5 ASN A CA 1
ATOM 1253 C C . ASN A 1 165 ? 0.514 45.983 -29.558 1.00 54.09 165 ASN A C 1
ATOM 1255 O O . ASN A 1 165 ? 0.671 47.135 -29.167 1.00 54.09 165 ASN A O 1
ATOM 1259 N N . ASP A 1 166 ? -0.689 45.402 -29.539 1.00 53.69 166 ASP A N 1
ATOM 1260 C CA . ASP A 1 166 ? -1.935 46.076 -29.128 1.00 53.69 166 ASP A CA 1
ATOM 1261 C C . ASP A 1 166 ? -2.308 45.816 -27.654 1.00 53.69 166 ASP A C 1
ATOM 1263 O O . ASP A 1 166 ? -3.426 45.426 -27.320 1.00 53.69 166 ASP A O 1
ATOM 1267 N N . SER A 1 167 ? -1.374 46.034 -26.721 1.00 55.22 167 SER A N 1
ATOM 1268 C CA . SER A 1 167 ? -1.663 45.921 -25.280 1.00 55.22 167 SER A CA 1
ATOM 1269 C C . SER A 1 167 ? -1.302 47.165 -24.465 1.00 55.22 167 SER A C 1
ATOM 1271 O O . SER A 1 167 ? -0.749 47.036 -23.372 1.00 55.22 167 SER A O 1
ATOM 1273 N N . LYS A 1 168 ? -1.615 48.369 -24.968 1.00 55.34 168 LYS A N 1
ATOM 1274 C CA . LYS A 1 168 ? -1.654 49.612 -24.172 1.00 55.34 168 LYS A CA 1
ATOM 1275 C C . LYS A 1 168 ? -2.624 50.639 -24.768 1.00 55.34 168 LYS A C 1
ATOM 1277 O O . LYS A 1 168 ? -2.204 51.411 -25.610 1.00 55.34 168 LYS A O 1
ATOM 1282 N N . GLU A 1 169 ? -3.871 50.662 -24.295 1.00 53.50 169 GLU A N 1
ATOM 1283 C CA . GLU A 1 169 ? -4.691 51.881 -24.109 1.00 53.50 169 GLU A CA 1
ATOM 1284 C C . GLU A 1 169 ? -6.111 51.495 -23.662 1.00 53.50 169 GLU A C 1
ATOM 1286 O O . GLU A 1 169 ? -7.029 51.475 -24.464 1.00 53.50 169 GLU A O 1
ATOM 1291 N N . LEU A 1 170 ? -6.304 51.168 -22.379 1.00 53.09 170 LEU A N 1
ATOM 1292 C CA . LEU A 1 170 ? -7.597 51.320 -21.687 1.00 53.09 170 LEU A CA 1
ATOM 1293 C C . LEU A 1 170 ? -7.349 51.524 -20.179 1.00 53.09 170 LEU A C 1
ATOM 1295 O O . LEU A 1 170 ? -7.796 50.750 -19.339 1.00 53.09 170 LEU A O 1
ATOM 1299 N N . GLU A 1 171 ? -6.619 52.584 -19.833 1.00 48.69 171 GLU A N 1
ATOM 1300 C CA . GLU A 1 171 ? -6.751 53.255 -18.535 1.00 48.69 171 GLU A CA 1
ATOM 1301 C C . GLU A 1 171 ? -6.943 54.748 -18.817 1.00 48.69 171 GLU A C 1
ATOM 1303 O O . GLU A 1 171 ? -6.015 55.413 -19.273 1.00 48.69 171 GLU A O 1
ATOM 1308 N N . GLY A 1 172 ? -8.149 55.271 -18.571 1.00 60.97 172 GLY A N 1
ATOM 1309 C CA . GLY A 1 172 ? -8.375 56.716 -18.488 1.00 60.97 172 GLY A CA 1
ATOM 1310 C C . GLY A 1 172 ? -9.625 57.258 -19.181 1.00 60.97 172 GLY A C 1
ATOM 1311 O O . GLY A 1 172 ? -9.494 58.022 -20.133 1.00 60.97 172 GLY A O 1
ATOM 1312 N N . SER A 1 173 ? -10.818 56.954 -18.658 1.00 50.91 173 SER A N 1
ATOM 1313 C CA . SER A 1 173 ? -11.900 57.943 -18.477 1.00 50.91 173 SER A CA 1
ATOM 1314 C C . SER A 1 173 ? -12.974 57.404 -17.540 1.00 50.91 173 SER A C 1
ATOM 1316 O O . SER A 1 173 ? -13.433 56.267 -17.783 1.00 50.91 173 SER A O 1
#

pLDDT: mean 74.39, std 17.12, range [38.06, 95.88]

Sequence (173 aa):
MNTKAMDKLLSGALDGELTPGPRAQVEQWLANHPDAVAQQEQWARVGDLLREPLNPPDPELEWQAIRRTIRSQAPAADAVVAETPVFSWRMAWAAAMLGLVSLGLYLIAGFQLHQGTLMAHGQSGAPAEVEWAESGVPGATMMIFADQETGMTVIWMDVEQNGNNDSKELEGS

Radius of gyration: 44.08 Å; chains: 1; bounding box: 83×73×102 Å

Foldseek 3Di:
DDPVVLVVLLVCVLVVNDDPVSNVVNVVVCVVPVVVVVVSVVVNVVVVVVVPPPPPPDVVVVVVVVVVVVVVPPDPPCVPPPCPPVCDPVVVVVVVVVVVVVVVVVVVVVVVVVVCVVPDPDDDDDDQDKDWDDDPDPQKTWTWGADPVVRDIDIDIDHDPPPPPPDDDDDDD